Protein AF-A0A922MDJ6-F1 (afdb_monomer_lite)

InterPro domains:
  IPR006076 FAD dependent oxidoreductase [PF01266] (50-82)
  IPR036188 FAD/NAD(P)-binding domain superfamily [G3DSA:3.50.50.60] (44-83)
  IPR036188 FAD/NAD(P)-binding domain superfamily [SSF51905] (48-82)

Structure (mmCIF, N/CA/C/O backbone):
data_AF-A0A922MDJ6-F1
#
_entry.id   AF-A0A922MDJ6-F1
#
loop_
_atom_site.group_PDB
_atom_site.id
_atom_site.type_symbol
_atom_site.label_atom_id
_atom_site.label_alt_id
_atom_site.label_comp_id
_atom_site.label_asym_id
_atom_site.label_entity_id
_atom_site.label_seq_id
_atom_site.pdbx_PDB_ins_code
_atom_site.Cartn_x
_atom_site.Cartn_y
_atom_site.Cartn_z
_atom_site.occupancy
_atom_site.B_iso_or_equiv
_atom_site.auth_seq_id
_atom_site.auth_comp_id
_atom_site.auth_asym_id
_atom_site.auth_atom_id
_atom_site.pdbx_PDB_model_num
ATOM 1 N N . MET A 1 1 ? 61.841 -18.617 43.911 1.00 34.44 1 MET A N 1
ATOM 2 C CA . MET A 1 1 ? 60.950 -18.585 42.722 1.00 34.44 1 MET A CA 1
ATOM 3 C C . MET A 1 1 ? 60.155 -19.882 42.739 1.00 34.44 1 MET A C 1
ATOM 5 O O . MET A 1 1 ? 60.783 -20.907 42.904 1.00 34.44 1 MET A O 1
ATOM 9 N N . LEU A 1 2 ? 58.831 -19.973 42.661 1.00 36.75 2 LEU A N 1
ATOM 10 C CA . LEU A 1 2 ? 57.768 -19.033 42.323 1.00 36.75 2 LEU A CA 1
ATOM 11 C C . LEU A 1 2 ? 56.491 -19.572 43.009 1.00 36.75 2 LEU A C 1
ATOM 13 O O . LEU A 1 2 ? 56.204 -20.765 42.925 1.00 36.75 2 LEU A O 1
ATOM 17 N N . ILE A 1 3 ? 55.756 -18.723 43.721 1.00 38.88 3 ILE A N 1
ATOM 18 C CA . ILE A 1 3 ? 54.595 -19.111 44.533 1.00 38.88 3 ILE A CA 1
ATOM 19 C C . ILE A 1 3 ? 53.355 -19.123 43.626 1.00 38.88 3 ILE A C 1
ATOM 21 O O . ILE A 1 3 ? 53.037 -18.106 43.010 1.00 38.88 3 ILE A O 1
ATOM 25 N N . LYS A 1 4 ? 52.652 -20.260 43.532 1.00 44.16 4 LYS A N 1
ATOM 26 C CA . LYS A 1 4 ? 51.343 -20.368 42.864 1.00 44.16 4 LYS A CA 1
ATOM 27 C C . LYS A 1 4 ? 50.321 -19.508 43.613 1.00 44.16 4 LYS A C 1
ATOM 29 O O . LYS A 1 4 ? 50.058 -19.757 44.787 1.00 44.16 4 LYS A O 1
ATOM 34 N N . ARG A 1 5 ? 49.724 -18.523 42.938 1.00 38.91 5 ARG A N 1
ATOM 35 C CA . ARG A 1 5 ? 48.641 -17.699 43.491 1.00 38.91 5 ARG A CA 1
ATOM 36 C C . ARG A 1 5 ? 47.310 -18.160 42.904 1.00 38.91 5 ARG A C 1
ATOM 38 O O . ARG A 1 5 ? 47.028 -17.951 41.730 1.00 38.91 5 ARG A O 1
ATOM 45 N N . ILE A 1 6 ? 46.531 -18.831 43.741 1.00 51.69 6 ILE A N 1
ATOM 46 C CA . ILE A 1 6 ? 45.157 -19.257 43.485 1.00 51.69 6 ILE A CA 1
ATOM 47 C C . ILE A 1 6 ? 44.267 -18.051 43.788 1.00 51.69 6 ILE A C 1
ATOM 49 O O . ILE A 1 6 ? 44.213 -17.643 44.944 1.00 51.69 6 ILE A O 1
ATOM 53 N N . TRP A 1 7 ? 43.587 -17.481 42.794 1.00 39.16 7 TRP A N 1
ATOM 54 C CA . TRP A 1 7 ? 42.481 -16.543 43.017 1.00 39.16 7 TRP A CA 1
ATOM 55 C C . TRP A 1 7 ? 41.263 -17.032 42.235 1.00 39.16 7 TRP A C 1
ATOM 57 O O . TRP A 1 7 ? 41.188 -16.895 41.017 1.00 39.16 7 TRP A O 1
ATOM 67 N N . GLY A 1 8 ? 40.313 -17.622 42.958 1.00 46.19 8 GLY A N 1
ATOM 68 C CA . GLY A 1 8 ? 38.917 -17.613 42.548 1.00 46.19 8 GLY A CA 1
ATOM 69 C C . GLY A 1 8 ? 38.280 -16.285 42.950 1.00 46.19 8 GLY A C 1
ATOM 70 O O . GLY A 1 8 ? 38.672 -15.704 43.956 1.00 46.19 8 GLY A O 1
ATOM 71 N N . SER A 1 9 ? 37.305 -15.814 42.177 1.00 45.38 9 SER A N 1
ATOM 72 C CA . SER A 1 9 ? 36.125 -15.112 42.693 1.00 45.38 9 SER A CA 1
ATOM 73 C C . SER A 1 9 ? 35.175 -14.836 41.533 1.00 45.38 9 SER A C 1
ATOM 75 O O . SER A 1 9 ? 35.547 -14.220 40.534 1.00 45.38 9 SER A O 1
ATOM 77 N N . GLY A 1 10 ? 33.955 -15.354 41.650 1.00 50.41 10 GLY A N 1
ATOM 78 C CA . GLY A 1 10 ? 32.905 -15.198 40.660 1.00 50.41 10 GLY A CA 1
ATOM 79 C C . GLY A 1 10 ? 32.442 -13.748 40.543 1.00 50.41 10 GLY A C 1
ATOM 80 O O . GLY A 1 10 ? 32.281 -13.036 41.531 1.00 50.41 10 GLY A O 1
ATOM 81 N N . ARG A 1 11 ? 32.187 -13.323 39.306 1.00 44.66 11 ARG A N 1
ATOM 82 C CA . ARG A 1 11 ? 31.514 -12.058 39.004 1.00 44.66 11 ARG A CA 1
ATOM 83 C C . ARG A 1 11 ? 30.649 -12.249 37.762 1.00 44.66 11 ARG A C 1
ATOM 85 O O . ARG A 1 11 ? 30.956 -11.777 36.673 1.00 44.66 11 ARG A O 1
ATOM 92 N N . TYR A 1 12 ? 29.582 -13.028 37.915 1.00 53.16 12 TYR A N 1
ATOM 93 C CA . TYR A 1 12 ? 28.578 -13.220 36.873 1.00 53.16 12 TYR A CA 1
ATOM 94 C C . TYR A 1 12 ? 27.683 -11.969 36.768 1.00 53.16 12 TYR A C 1
ATOM 96 O O . TYR A 1 12 ? 26.719 -11.791 37.496 1.00 53.16 12 TYR A O 1
ATOM 104 N N . ASN A 1 13 ? 28.067 -11.066 35.864 1.00 47.38 13 ASN A N 1
ATOM 105 C CA . ASN A 1 13 ? 27.202 -10.299 34.956 1.00 47.38 13 ASN A CA 1
ATOM 106 C C . ASN A 1 13 ? 25.828 -9.784 35.473 1.00 47.38 13 ASN A C 1
ATOM 108 O O . ASN A 1 13 ? 24.790 -10.043 34.865 1.00 47.38 13 ASN A O 1
ATOM 112 N N . ALA A 1 14 ? 25.804 -8.941 36.511 1.00 52.44 14 ALA A N 1
ATOM 113 C CA . ALA A 1 14 ? 24.609 -8.157 36.886 1.00 52.44 14 ALA A CA 1
ATOM 114 C C . ALA A 1 14 ? 24.153 -7.157 35.790 1.00 52.44 14 ALA A C 1
ATOM 116 O O . ALA A 1 14 ? 23.016 -6.693 35.779 1.00 52.44 14 ALA A O 1
ATOM 117 N N . HIS A 1 15 ? 25.026 -6.847 34.828 1.00 54.06 15 HIS A N 1
ATOM 118 C CA . HIS A 1 15 ? 24.779 -5.880 33.749 1.00 54.06 15 HIS A CA 1
ATOM 119 C C . HIS A 1 15 ? 23.805 -6.410 32.682 1.00 54.06 15 HIS A C 1
ATOM 121 O O . HIS A 1 15 ? 23.237 -5.627 31.924 1.00 54.06 15 HIS A O 1
ATOM 127 N N . LYS A 1 16 ? 23.573 -7.729 32.624 1.00 47.72 16 LYS A N 1
ATOM 128 C CA . LYS A 1 16 ? 22.675 -8.329 31.627 1.00 47.72 16 LYS A CA 1
ATOM 129 C C . LYS A 1 16 ? 21.195 -8.102 31.963 1.00 47.72 16 LYS A C 1
ATOM 131 O O . LYS A 1 16 ? 20.400 -7.898 31.053 1.00 47.72 16 LYS A O 1
ATOM 136 N N . CYS A 1 17 ? 20.839 -8.067 33.251 1.00 47.59 17 CYS A N 1
ATOM 137 C CA . CYS A 1 17 ? 19.460 -7.832 33.698 1.00 47.59 17 CYS A CA 1
ATOM 138 C C . CYS A 1 17 ? 19.021 -6.372 33.502 1.00 47.59 17 CYS A C 1
ATOM 140 O O . CYS A 1 17 ? 17.889 -6.131 33.096 1.00 47.59 17 CYS A O 1
ATOM 142 N N . ILE A 1 18 ? 19.926 -5.406 33.708 1.00 53.66 18 ILE A N 1
ATOM 143 C CA . ILE A 1 18 ? 19.645 -3.975 33.483 1.00 53.66 18 ILE A CA 1
ATOM 144 C C . ILE A 1 18 ? 19.378 -3.712 31.994 1.00 53.66 18 ILE A C 1
ATOM 146 O O . ILE A 1 18 ? 18.385 -3.080 31.653 1.00 53.66 18 ILE A O 1
ATOM 150 N N . GLY A 1 19 ? 20.193 -4.277 31.094 1.00 52.00 19 GLY A N 1
ATOM 151 C CA . GLY A 1 19 ? 19.994 -4.129 29.648 1.00 52.00 19 GLY A CA 1
ATOM 152 C C . GLY A 1 19 ? 18.702 -4.758 29.109 1.00 52.00 19 GLY A C 1
ATOM 153 O O . GLY A 1 19 ? 18.175 -4.276 28.111 1.00 52.00 19 GLY A O 1
ATOM 154 N N . ILE A 1 20 ? 18.172 -5.805 29.759 1.00 54.19 20 ILE A N 1
ATOM 155 C CA . ILE A 1 20 ? 16.881 -6.418 29.392 1.00 54.19 20 ILE A CA 1
ATOM 156 C C . ILE A 1 20 ? 15.720 -5.481 29.746 1.00 54.19 20 ILE A C 1
ATOM 158 O O . ILE A 1 20 ? 14.866 -5.236 28.898 1.00 54.19 20 ILE A O 1
ATOM 162 N N . VAL A 1 21 ? 15.722 -4.903 30.952 1.00 56.59 21 VAL A N 1
ATOM 163 C CA . VAL A 1 21 ? 14.677 -3.959 31.390 1.00 56.59 21 VAL A CA 1
ATOM 164 C C . VAL A 1 21 ? 14.738 -2.654 30.591 1.00 56.59 21 VAL A C 1
ATOM 166 O O . VAL A 1 21 ? 13.703 -2.150 30.162 1.00 56.59 21 VAL A O 1
ATOM 169 N N . SER A 1 22 ? 15.939 -2.132 30.324 1.00 59.59 22 SER A N 1
ATOM 170 C CA . SER A 1 22 ? 16.113 -0.919 29.516 1.00 59.59 22 SER A CA 1
ATOM 171 C C . SER A 1 22 ? 15.676 -1.104 28.059 1.00 59.59 22 SER A C 1
ATOM 173 O O . SER A 1 22 ? 15.151 -0.164 27.469 1.00 59.59 22 SER A O 1
ATOM 175 N N . ARG A 1 23 ? 15.844 -2.300 27.476 1.00 60.44 23 ARG A N 1
ATOM 176 C CA . ARG A 1 23 ? 15.340 -2.606 26.126 1.00 60.44 23 ARG A CA 1
ATOM 177 C C . ARG A 1 23 ? 13.818 -2.648 26.066 1.00 60.44 23 ARG A C 1
ATOM 179 O O . ARG A 1 23 ? 13.254 -2.069 25.144 1.00 60.44 23 ARG A O 1
ATOM 186 N N . ASP A 1 24 ? 13.175 -3.295 27.039 1.00 63.44 24 ASP A N 1
ATOM 187 C CA . ASP A 1 24 ? 11.710 -3.361 27.099 1.00 63.44 24 ASP A CA 1
ATOM 188 C C . ASP A 1 24 ? 11.122 -1.952 27.251 1.00 63.44 24 ASP A C 1
ATOM 190 O O . ASP A 1 24 ? 10.237 -1.559 26.497 1.00 63.44 24 ASP A O 1
ATOM 194 N N . PHE A 1 25 ? 11.695 -1.138 28.144 1.00 67.19 25 PHE A N 1
ATOM 195 C CA . PHE A 1 25 ? 11.250 0.239 28.350 1.00 67.19 25 PHE A CA 1
ATOM 196 C C . PHE A 1 25 ? 11.482 1.135 27.121 1.00 67.19 25 PHE A C 1
ATOM 198 O O . PHE A 1 25 ? 10.581 1.881 26.750 1.00 67.19 25 PHE A O 1
ATOM 205 N N . SER A 1 26 ? 12.633 1.013 26.445 1.00 69.19 26 SER A N 1
ATOM 206 C CA . SER A 1 26 ? 12.903 1.731 25.187 1.00 69.19 26 SER A CA 1
ATOM 207 C C . SER A 1 26 ? 11.876 1.379 24.114 1.00 69.19 26 SER A C 1
ATOM 209 O O . SER A 1 26 ? 11.278 2.276 23.539 1.00 69.19 26 SER A O 1
ATOM 211 N N . SER A 1 27 ? 11.590 0.087 23.911 1.00 70.62 27 SER A N 1
ATOM 212 C CA . SER A 1 27 ? 10.603 -0.335 22.908 1.00 70.62 27 SE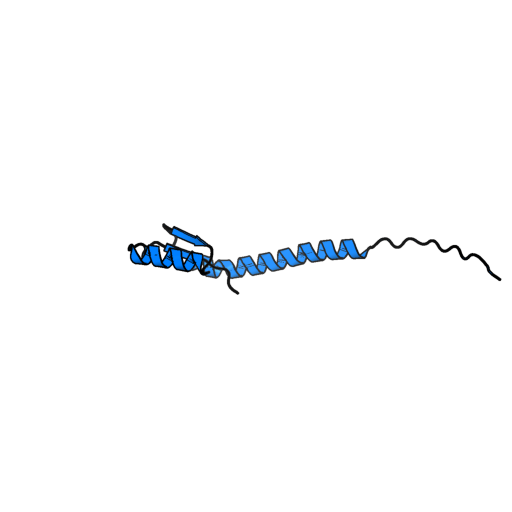R A CA 1
ATOM 213 C C . SER A 1 27 ? 9.184 0.158 23.199 1.00 70.62 27 SER A C 1
ATOM 215 O O . SER A 1 27 ? 8.413 0.374 22.270 1.00 70.62 27 SER A O 1
ATOM 217 N N . ARG A 1 28 ? 8.832 0.361 24.475 1.00 71.62 28 ARG A N 1
ATOM 218 C CA . ARG A 1 28 ? 7.536 0.931 24.864 1.00 71.62 28 ARG A CA 1
ATOM 219 C C . ARG A 1 28 ? 7.458 2.425 24.585 1.00 71.62 28 ARG A C 1
ATOM 221 O O . ARG A 1 28 ? 6.418 2.871 24.125 1.00 71.62 28 ARG A O 1
ATOM 228 N N . LEU A 1 29 ? 8.524 3.178 24.850 1.00 72.50 29 LEU A N 1
ATOM 229 C CA . LEU A 1 29 ? 8.577 4.600 24.500 1.00 72.50 29 LEU A CA 1
ATOM 230 C C . LEU A 1 29 ? 8.516 4.783 22.980 1.00 72.50 29 LEU A C 1
ATOM 232 O O . LEU A 1 29 ? 7.679 5.540 22.505 1.00 72.50 29 LEU A O 1
ATOM 236 N N . ASP A 1 30 ? 9.289 3.989 22.230 1.00 75.94 30 ASP A N 1
ATOM 237 C CA . ASP A 1 30 ? 9.250 3.990 20.763 1.00 75.94 30 ASP A CA 1
ATOM 238 C C . ASP A 1 30 ? 7.849 3.648 20.227 1.00 75.94 30 ASP A C 1
ATOM 240 O O . ASP A 1 30 ? 7.426 4.206 19.221 1.00 75.94 30 ASP A O 1
ATOM 244 N N . ALA A 1 31 ? 7.117 2.742 20.888 1.00 75.88 31 ALA A N 1
ATOM 245 C CA . ALA A 1 31 ? 5.749 2.389 20.513 1.00 75.88 31 ALA A CA 1
ATOM 246 C C . ALA A 1 31 ? 4.745 3.515 20.804 1.00 75.88 31 ALA A C 1
ATOM 248 O O . ALA A 1 31 ? 3.876 3.769 19.978 1.00 75.88 31 ALA A O 1
ATOM 249 N N . LEU A 1 32 ? 4.864 4.206 21.941 1.00 74.25 32 LEU A N 1
ATOM 250 C CA . LEU A 1 32 ? 3.978 5.322 22.289 1.00 74.25 32 LEU A CA 1
ATOM 251 C C . LEU A 1 32 ? 4.184 6.524 21.357 1.00 74.25 32 LEU A C 1
ATOM 253 O O . LEU A 1 32 ? 3.203 7.078 20.865 1.00 74.25 32 LEU A O 1
ATOM 257 N N . ASP A 1 33 ? 5.440 6.854 21.041 1.00 75.38 33 ASP A N 1
ATOM 258 C CA . ASP A 1 33 ? 5.775 7.895 20.061 1.00 75.38 33 ASP A CA 1
ATOM 259 C C . ASP A 1 33 ? 5.267 7.527 18.651 1.00 75.38 33 ASP A C 1
ATOM 261 O O . ASP A 1 33 ? 4.941 8.398 17.838 1.00 75.38 33 ASP A O 1
ATOM 265 N N . TYR A 1 34 ? 5.178 6.226 18.345 1.00 73.44 34 TYR A N 1
ATOM 266 C CA . TYR A 1 34 ? 4.604 5.728 17.095 1.00 73.44 34 TYR A CA 1
ATOM 267 C C . TYR A 1 34 ? 3.086 5.920 17.047 1.00 73.44 34 TYR A C 1
ATOM 269 O O . TYR A 1 34 ? 2.565 6.389 16.036 1.00 73.44 34 TYR A O 1
ATOM 277 N N . GLU A 1 35 ? 2.385 5.590 18.131 1.00 74.88 35 GLU A N 1
ATOM 278 C CA . GLU A 1 35 ? 0.926 5.713 18.226 1.00 74.88 35 GLU A CA 1
ATOM 279 C C . GLU A 1 35 ? 0.469 7.178 18.099 1.00 74.88 35 GLU A C 1
ATOM 281 O O . GLU A 1 35 ? -0.449 7.457 17.327 1.00 74.88 35 GLU A O 1
ATOM 286 N N . GLU A 1 36 ? 1.154 8.130 18.750 1.00 72.94 36 GLU A N 1
ATOM 287 C CA . GLU A 1 36 ? 0.826 9.565 18.642 1.00 72.94 36 GLU A CA 1
ATOM 288 C C . GLU A 1 36 ? 1.013 10.090 17.207 1.00 72.94 36 GLU A C 1
ATOM 290 O O . GLU A 1 36 ? 0.175 10.823 16.676 1.00 72.94 36 GLU A O 1
ATOM 295 N N . ARG A 1 37 ? 2.084 9.665 16.522 1.00 73.75 37 ARG A N 1
ATOM 296 C CA . ARG A 1 37 ? 2.318 10.034 15.116 1.00 73.75 37 ARG A CA 1
ATOM 297 C C . ARG A 1 37 ? 1.309 9.393 14.165 1.00 73.75 37 ARG A C 1
ATOM 299 O O . ARG A 1 37 ? 0.958 10.010 13.159 1.00 73.75 37 ARG A O 1
ATOM 306 N N . LEU A 1 38 ? 0.843 8.176 14.452 1.00 78.88 38 LEU A N 1
ATOM 307 C CA . LEU A 1 38 ? -0.118 7.486 13.592 1.00 78.88 38 LEU A CA 1
ATOM 308 C C . LEU A 1 38 ? -1.484 8.164 13.578 1.00 78.88 38 LEU A C 1
ATOM 310 O O . LEU A 1 38 ? -2.136 8.157 12.536 1.00 78.88 38 LEU A O 1
ATOM 314 N N . GLU A 1 39 ? -1.920 8.749 14.690 1.00 80.06 39 GLU A N 1
ATOM 315 C CA . GLU A 1 39 ? -3.268 9.308 14.818 1.00 80.06 39 GLU A CA 1
ATOM 316 C C . GLU A 1 39 ? -3.537 10.407 13.771 1.00 80.06 39 GLU A C 1
ATOM 318 O O . GLU A 1 39 ? -4.565 10.397 13.082 1.00 80.06 39 GLU A O 1
ATOM 323 N N . GLY A 1 40 ? -2.551 11.280 13.535 1.00 78.25 40 GLY A N 1
ATOM 324 C CA . GLY A 1 40 ? -2.604 12.286 12.472 1.00 78.25 40 GLY A CA 1
ATOM 325 C C . GLY A 1 40 ? -2.673 11.674 11.069 1.00 78.25 40 GLY A C 1
ATOM 326 O O . GLY A 1 40 ? -3.494 12.089 10.248 1.00 78.25 40 GLY A O 1
ATOM 327 N N . CYS A 1 41 ? -1.869 10.646 10.791 1.00 81.38 41 CYS A N 1
ATOM 328 C CA . CYS A 1 41 ? -1.828 9.980 9.485 1.00 81.38 41 CYS A CA 1
ATOM 329 C C . CYS A 1 41 ? -3.105 9.182 9.184 1.00 81.38 41 CYS A C 1
ATOM 331 O O . CYS A 1 41 ? -3.588 9.192 8.052 1.00 81.38 41 CYS A O 1
ATOM 333 N N . LEU A 1 42 ? -3.661 8.502 10.190 1.00 84.56 42 LEU A N 1
ATOM 334 C CA . LEU A 1 42 ? -4.876 7.695 10.071 1.00 84.56 42 LEU A CA 1
ATOM 335 C C . LEU A 1 42 ? -6.096 8.562 9.746 1.00 84.56 42 LEU A C 1
ATOM 337 O O . LEU A 1 42 ? -6.938 8.145 8.955 1.00 84.56 42 LEU A O 1
ATOM 341 N N . SER A 1 43 ? -6.159 9.783 10.287 1.00 85.56 43 SER A N 1
ATOM 342 C CA . SER A 1 43 ? -7.232 10.738 9.980 1.00 85.56 43 SER A CA 1
ATOM 343 C C . SER A 1 43 ? -7.240 11.208 8.516 1.00 85.56 43 SER A C 1
ATOM 345 O O . SER A 1 43 ? -8.293 11.551 7.980 1.00 85.56 43 SER A O 1
ATOM 347 N N . ALA A 1 44 ? -6.078 11.191 7.853 1.00 86.12 44 ALA A N 1
ATOM 348 C CA . ALA A 1 44 ? -5.923 11.601 6.459 1.00 86.12 44 ALA A CA 1
ATOM 349 C C . ALA A 1 44 ? -6.246 10.478 5.457 1.00 86.12 44 ALA A C 1
ATOM 351 O O . ALA A 1 44 ? -6.390 10.737 4.259 1.00 86.12 44 ALA A O 1
ATOM 352 N N . LEU A 1 45 ? -6.350 9.228 5.920 1.00 89.69 45 LEU A N 1
ATOM 353 C CA . LEU A 1 45 ? -6.671 8.102 5.054 1.00 89.69 45 LEU A CA 1
ATOM 354 C C . LEU A 1 45 ? -8.167 8.094 4.715 1.00 89.69 45 LEU A C 1
ATOM 356 O O . LEU A 1 45 ? -9.016 8.286 5.586 1.00 89.69 45 LEU A O 1
ATOM 360 N N . PRO A 1 46 ? -8.534 7.812 3.455 1.00 91.06 46 PRO A N 1
ATOM 361 C CA . PRO A 1 46 ? -9.929 7.613 3.114 1.00 91.06 46 PRO A CA 1
ATOM 362 C C . PRO A 1 46 ? -10.469 6.356 3.819 1.00 91.06 46 PRO A C 1
ATOM 364 O O . PRO A 1 46 ? -9.741 5.376 3.996 1.00 91.06 46 PRO A O 1
ATOM 367 N N . PRO A 1 47 ? -11.776 6.312 4.131 1.00 90.00 47 PRO A N 1
ATOM 368 C CA . PRO A 1 47 ? -12.384 5.202 4.870 1.00 90.00 47 PRO A CA 1
ATOM 369 C C . PRO A 1 47 ? -12.361 3.876 4.098 1.00 90.00 47 PRO A C 1
ATOM 371 O O . PRO A 1 47 ? -12.580 2.807 4.666 1.00 90.00 47 PRO A O 1
ATOM 374 N N . LYS A 1 48 ? -12.144 3.929 2.779 1.00 90.56 48 LYS A N 1
ATOM 375 C CA . LYS A 1 48 ? -12.061 2.753 1.921 1.00 90.56 48 LYS A CA 1
ATOM 376 C C . LYS A 1 48 ? -11.095 2.996 0.772 1.00 90.56 48 LYS A C 1
ATOM 378 O O . LYS A 1 48 ? -11.167 4.015 0.092 1.00 90.56 48 LYS A O 1
ATOM 383 N N . ALA A 1 49 ? -10.274 1.992 0.498 1.00 92.44 49 ALA A N 1
ATOM 384 C CA . ALA A 1 49 ? -9.417 1.914 -0.676 1.00 92.44 49 ALA A CA 1
ATOM 385 C C . ALA A 1 49 ? -9.747 0.640 -1.461 1.00 92.44 49 ALA A C 1
ATOM 387 O O . ALA A 1 49 ? -10.165 -0.358 -0.871 1.00 92.44 49 ALA A O 1
ATOM 388 N N . LYS A 1 50 ? -9.571 0.650 -2.789 1.00 95.44 50 LYS A N 1
ATOM 389 C CA . LYS A 1 50 ? -9.660 -0.594 -3.578 1.00 95.44 50 LYS A CA 1
ATOM 390 C C . LYS A 1 50 ? -8.317 -1.299 -3.683 1.00 95.44 50 LYS A C 1
ATOM 392 O O . LYS A 1 50 ? -8.285 -2.523 -3.727 1.00 95.44 50 LYS A O 1
ATOM 397 N N . VAL A 1 51 ? -7.238 -0.526 -3.754 1.00 97.19 51 VAL A N 1
ATOM 398 C CA . VAL A 1 51 ? -5.869 -1.032 -3.820 1.00 97.19 51 VAL A CA 1
ATOM 399 C C . VAL A 1 51 ? -5.020 -0.243 -2.836 1.00 97.19 51 VAL A C 1
ATOM 401 O O . VAL A 1 51 ? -5.061 0.987 -2.832 1.00 97.19 51 VAL A O 1
ATOM 404 N N . VAL A 1 52 ? -4.249 -0.956 -2.021 1.00 97.19 52 VAL A N 1
ATOM 405 C CA . VAL A 1 52 ? -3.257 -0.375 -1.115 1.00 97.19 52 VAL A CA 1
ATOM 406 C C . VAL A 1 52 ? -1.901 -0.965 -1.470 1.00 97.19 52 VAL A C 1
ATOM 408 O O . VAL A 1 52 ? -1.749 -2.184 -1.534 1.00 97.19 52 VAL A O 1
ATOM 411 N N . ILE A 1 53 ? -0.930 -0.099 -1.734 1.00 97.56 53 ILE A N 1
ATOM 412 C CA . ILE A 1 53 ? 0.456 -0.458 -2.025 1.00 97.56 53 ILE A CA 1
ATOM 413 C C . ILE A 1 53 ? 1.292 -0.079 -0.807 1.00 97.56 53 ILE A C 1
ATOM 415 O O . ILE A 1 53 ? 1.396 1.096 -0.463 1.00 97.56 53 ILE A O 1
ATOM 419 N N . CYS A 1 54 ? 1.899 -1.074 -0.167 1.00 95.44 54 CYS A N 1
ATOM 420 C CA . CYS A 1 54 ? 2.791 -0.861 0.967 1.00 95.44 54 CYS A CA 1
ATOM 421 C C . CYS A 1 54 ? 4.231 -0.671 0.465 1.00 95.44 54 CYS A C 1
ATOM 423 O O . CYS A 1 54 ? 4.888 -1.629 0.062 1.00 95.44 54 CYS A O 1
ATOM 425 N N . GLY A 1 55 ? 4.709 0.570 0.503 1.00 95.00 55 GLY A N 1
ATOM 426 C CA . GLY A 1 55 ? 6.047 1.010 0.123 1.00 95.00 55 GLY A CA 1
ATOM 427 C C . GLY A 1 55 ? 6.062 1.825 -1.173 1.00 95.00 55 GLY A C 1
ATOM 428 O O . GLY A 1 55 ? 5.658 1.334 -2.225 1.00 95.00 55 GLY A O 1
ATOM 429 N N . GLY A 1 56 ? 6.600 3.047 -1.110 1.00 95.19 56 GLY A N 1
ATOM 430 C CA . GLY A 1 56 ? 6.755 3.974 -2.241 1.00 95.19 56 GLY A CA 1
ATOM 431 C C . GLY A 1 56 ? 8.027 3.780 -3.077 1.00 95.19 56 GLY A C 1
ATOM 432 O O . GLY A 1 56 ? 8.320 4.583 -3.959 1.00 9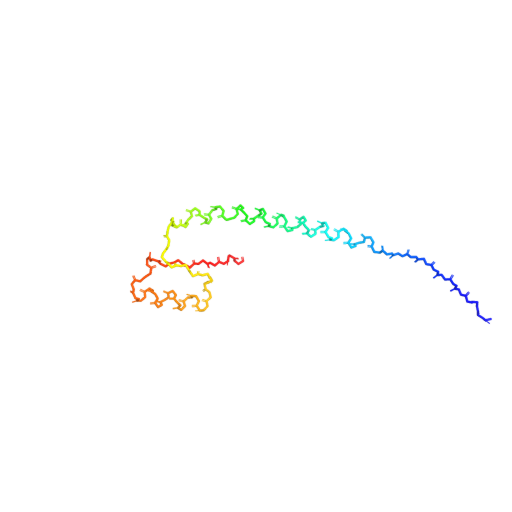5.19 56 GLY A O 1
ATOM 433 N N . GLY A 1 57 ? 8.799 2.717 -2.826 1.00 95.06 57 GLY A N 1
ATOM 434 C CA . GLY A 1 57 ? 10.029 2.418 -3.567 1.00 95.06 57 GLY A CA 1
ATOM 435 C C . GLY A 1 57 ? 9.791 2.067 -5.043 1.00 95.06 57 GLY A C 1
ATOM 436 O O . GLY A 1 57 ? 8.659 2.026 -5.520 1.00 95.06 57 GLY A O 1
ATOM 437 N N . MET A 1 58 ? 10.865 1.742 -5.772 1.00 96.88 58 MET A N 1
ATOM 438 C CA . MET A 1 58 ? 10.833 1.549 -7.235 1.00 96.88 58 MET A CA 1
ATOM 439 C C . MET A 1 58 ? 9.695 0.625 -7.712 1.00 96.88 5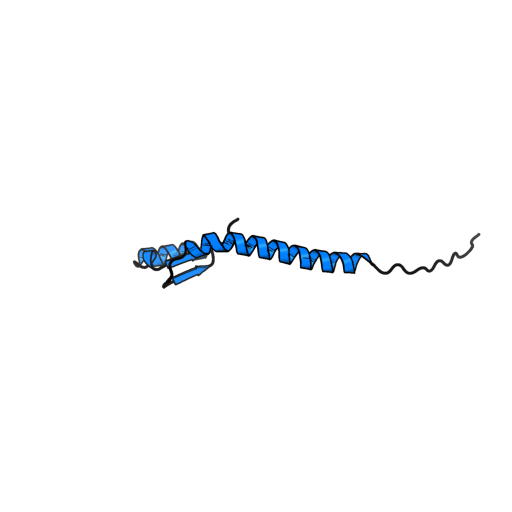8 MET A C 1
ATOM 441 O O . MET A 1 58 ? 8.954 0.980 -8.627 1.00 96.88 58 MET A O 1
ATOM 445 N N . MET A 1 59 ? 9.519 -0.534 -7.069 1.00 97.00 59 MET A N 1
ATOM 446 C CA . MET A 1 59 ? 8.460 -1.480 -7.437 1.00 97.00 59 MET A CA 1
ATOM 447 C C . MET A 1 59 ? 7.057 -0.955 -7.104 1.00 97.00 59 MET A C 1
ATOM 449 O O . MET A 1 59 ? 6.153 -1.075 -7.928 1.00 97.00 59 MET A O 1
ATOM 453 N N . GLY A 1 60 ? 6.868 -0.337 -5.934 1.00 97.56 60 GLY A N 1
ATOM 454 C CA . GLY A 1 60 ? 5.575 0.225 -5.533 1.00 97.56 60 GLY A CA 1
ATOM 455 C C . GLY A 1 60 ? 5.135 1.374 -6.439 1.00 97.56 60 GLY A C 1
ATOM 456 O O . GLY A 1 60 ? 3.998 1.395 -6.912 1.00 97.56 60 GLY A O 1
ATOM 457 N N . ALA A 1 61 ? 6.067 2.267 -6.780 1.00 97.19 61 ALA A N 1
ATOM 458 C CA . ALA A 1 61 ? 5.837 3.359 -7.718 1.00 97.19 61 ALA A CA 1
ATOM 459 C C . ALA A 1 61 ? 5.507 2.852 -9.134 1.00 97.19 61 ALA A C 1
ATOM 461 O O . ALA A 1 61 ? 4.583 3.362 -9.769 1.00 97.19 61 ALA A O 1
ATOM 462 N N . ALA A 1 62 ? 6.202 1.817 -9.622 1.00 98.31 62 ALA A N 1
ATOM 463 C CA . ALA A 1 62 ? 5.915 1.219 -10.927 1.00 98.31 62 ALA A CA 1
ATOM 464 C C . ALA A 1 62 ? 4.496 0.624 -10.987 1.00 98.31 62 ALA A C 1
ATOM 466 O O . ALA A 1 62 ? 3.760 0.850 -11.952 1.00 98.31 62 ALA A O 1
ATOM 467 N N . VAL A 1 63 ? 4.079 -0.090 -9.936 1.00 98.19 63 VAL A N 1
ATOM 468 C CA . VAL A 1 63 ? 2.717 -0.634 -9.831 1.00 98.19 63 VAL A CA 1
ATOM 469 C C . VAL A 1 63 ? 1.684 0.495 -9.794 1.00 98.19 63 VAL A C 1
ATOM 471 O O . VAL A 1 63 ? 0.725 0.461 -10.569 1.00 98.19 63 VAL A O 1
ATOM 474 N N . ALA A 1 64 ? 1.901 1.524 -8.970 1.00 98.06 64 ALA A N 1
ATOM 475 C CA . ALA A 1 64 ? 1.017 2.686 -8.887 1.00 98.06 64 ALA A CA 1
ATOM 476 C C . ALA A 1 64 ? 0.867 3.392 -10.247 1.00 98.06 64 ALA A C 1
ATOM 478 O O . ALA A 1 64 ? -0.248 3.687 -10.675 1.00 98.06 64 ALA A O 1
ATOM 479 N N . TYR A 1 65 ? 1.971 3.582 -10.975 1.00 98.06 65 TYR A N 1
ATOM 480 C CA . TYR A 1 65 ? 1.981 4.184 -12.309 1.00 98.06 65 TYR A CA 1
ATOM 481 C C . TYR A 1 65 ? 1.148 3.388 -13.321 1.00 98.06 65 TYR A C 1
ATOM 483 O O . TYR A 1 65 ? 0.320 3.952 -14.045 1.00 98.06 65 TYR A O 1
ATOM 491 N N . HIS A 1 66 ? 1.323 2.065 -13.375 1.00 98.19 66 HIS A N 1
ATOM 492 C CA . HIS A 1 66 ? 0.557 1.229 -14.298 1.00 98.19 66 HIS A CA 1
ATOM 493 C C . HIS A 1 66 ? -0.930 1.157 -13.934 1.00 98.19 66 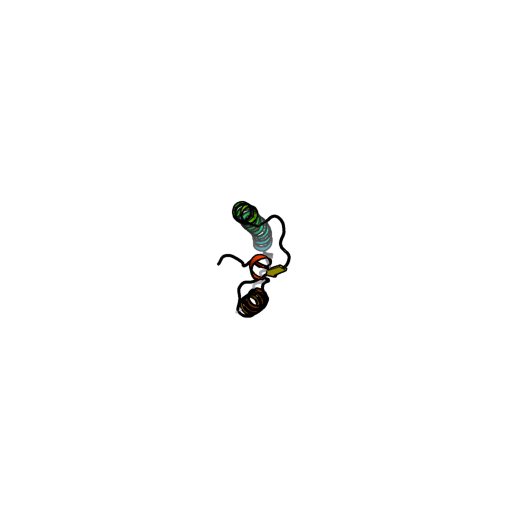HIS A C 1
ATOM 495 O O . HIS A 1 66 ? -1.768 1.115 -14.837 1.00 98.19 66 HIS A O 1
ATOM 501 N N . LEU A 1 67 ? -1.274 1.188 -12.644 1.00 98.19 67 LEU A N 1
ATOM 502 C CA . LEU A 1 67 ? -2.662 1.289 -12.191 1.00 98.19 67 LEU A CA 1
ATOM 503 C C . LEU A 1 67 ? -3.276 2.637 -12.581 1.00 98.19 67 LEU A C 1
ATOM 505 O O . LEU A 1 67 ? -4.364 2.670 -13.159 1.00 98.19 67 LEU A O 1
ATOM 509 N N . ALA A 1 68 ? -2.558 3.738 -12.363 1.00 97.94 68 ALA A N 1
ATOM 510 C CA . ALA A 1 68 ? -2.998 5.070 -12.763 1.00 97.94 68 ALA A CA 1
ATOM 511 C C . ALA A 1 68 ? -3.262 5.150 -14.274 1.00 97.94 68 ALA A C 1
ATOM 513 O O . ALA A 1 68 ? -4.346 5.561 -14.685 1.00 97.94 68 ALA A O 1
ATOM 514 N N . ARG A 1 69 ? -2.346 4.636 -15.107 1.00 98.31 69 ARG A N 1
ATOM 515 C CA . ARG A 1 69 ? -2.522 4.564 -16.572 1.00 98.31 69 ARG A CA 1
ATOM 516 C C . ARG A 1 69 ? -3.726 3.745 -17.027 1.00 98.31 69 ARG A C 1
ATOM 518 O O . ARG A 1 69 ? -4.220 3.962 -18.126 1.00 98.31 69 ARG A O 1
ATOM 525 N N . ARG A 1 70 ? -4.188 2.799 -16.211 1.00 98.06 70 ARG A N 1
ATOM 526 C CA . ARG A 1 70 ? -5.392 1.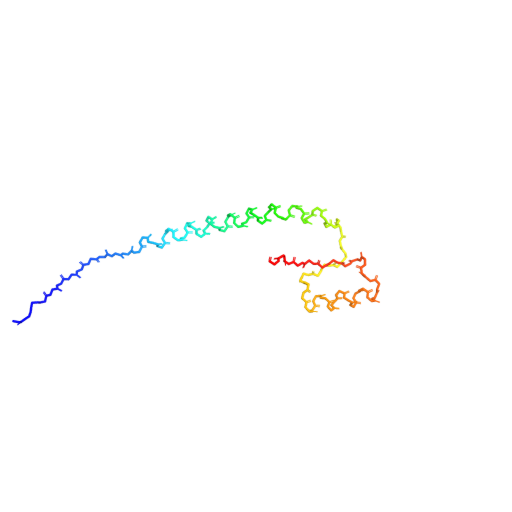995 -16.471 1.00 98.06 70 ARG A CA 1
ATOM 527 C C . ARG A 1 70 ? -6.670 2.645 -15.919 1.00 98.06 70 ARG A C 1
ATOM 529 O O . ARG A 1 70 ? -7.720 2.013 -15.957 1.00 98.06 70 ARG A O 1
ATOM 536 N N . GLY A 1 71 ? -6.597 3.863 -15.374 1.00 97.75 71 GLY A N 1
ATOM 537 C CA . GLY A 1 71 ? -7.738 4.574 -14.779 1.00 97.75 71 GLY A CA 1
ATOM 538 C C . GLY A 1 71 ? -8.047 4.179 -13.328 1.00 97.75 71 GLY A C 1
ATOM 539 O O . GLY A 1 71 ? -9.161 4.386 -12.843 1.00 97.75 71 GLY A O 1
ATOM 540 N N . TRP A 1 72 ? -7.084 3.577 -12.624 1.00 97.62 72 TRP A N 1
ATOM 541 C CA . TRP A 1 72 ? -7.230 3.158 -11.223 1.00 97.62 72 TRP A CA 1
ATOM 542 C C . TRP A 1 72 ? -6.543 4.097 -10.226 1.00 97.62 72 TRP A C 1
ATOM 544 O O . TRP A 1 72 ? -6.525 3.781 -9.037 1.00 97.62 72 TRP A O 1
ATOM 554 N N . GLY A 1 73 ? -6.017 5.240 -10.681 1.00 95.25 73 GLY A N 1
ATOM 555 C CA . GLY A 1 73 ? -5.292 6.206 -9.843 1.00 95.25 73 GLY A CA 1
ATOM 556 C C . GLY A 1 73 ? -6.093 6.618 -8.610 1.00 95.25 73 GLY A C 1
ATOM 557 O O . GLY A 1 73 ? -5.682 6.324 -7.495 1.00 95.25 73 GLY A O 1
ATOM 558 N N . ASP A 1 74 ? -7.310 7.125 -8.814 1.00 94.50 74 ASP A N 1
ATOM 559 C CA . ASP A 1 74 ? -8.206 7.591 -7.738 1.00 94.50 74 ASP A CA 1
ATOM 560 C C . ASP A 1 74 ? -8.664 6.485 -6.769 1.00 94.50 74 ASP A C 1
ATOM 562 O O . ASP A 1 74 ? -9.334 6.745 -5.774 1.00 94.50 74 ASP A O 1
ATOM 566 N N . LYS A 1 75 ? -8.371 5.218 -7.086 1.00 95.62 75 LYS A N 1
ATOM 567 C CA . LYS A 1 75 ? -8.776 4.039 -6.306 1.00 95.62 75 LYS A CA 1
ATOM 568 C C . LYS A 1 75 ? -7.592 3.348 -5.622 1.00 95.62 75 LYS A C 1
ATOM 570 O O . LYS A 1 75 ? -7.797 2.315 -4.975 1.00 95.62 75 LYS A O 1
ATOM 575 N N . THR A 1 76 ? -6.386 3.883 -5.801 1.00 96.69 76 THR A N 1
ATOM 576 C CA . THR A 1 76 ? -5.122 3.305 -5.344 1.00 96.69 76 THR A CA 1
ATOM 577 C C . THR A 1 76 ? -4.467 4.236 -4.335 1.00 96.69 76 THR A C 1
ATOM 579 O O . THR A 1 76 ? -4.364 5.433 -4.575 1.00 96.69 76 THR A O 1
ATOM 582 N N . ILE A 1 77 ? -3.994 3.679 -3.224 1.00 96.69 77 ILE A N 1
ATOM 583 C CA . ILE A 1 77 ? -3.264 4.412 -2.185 1.00 96.69 77 ILE A CA 1
ATOM 584 C C . ILE A 1 77 ? -1.884 3.789 -2.036 1.00 96.69 77 ILE A C 1
ATOM 586 O O . ILE A 1 77 ? -1.760 2.565 -2.025 1.00 96.69 77 ILE A O 1
ATOM 590 N N . VAL A 1 78 ? -0.859 4.627 -1.911 1.00 95.88 78 VAL A N 1
ATOM 591 C CA . VAL A 1 78 ? 0.505 4.206 -1.580 1.00 95.88 78 VAL A CA 1
ATOM 592 C C . VAL A 1 78 ? 0.797 4.650 -0.152 1.00 95.88 78 VAL A C 1
ATOM 594 O O . VAL A 1 78 ? 0.585 5.811 0.181 1.00 95.88 78 VAL A O 1
ATOM 597 N N . ILE A 1 79 ? 1.252 3.724 0.687 1.00 94.50 79 ILE A N 1
ATOM 598 C CA . ILE A 1 79 ? 1.614 3.976 2.084 1.00 94.50 79 ILE A CA 1
ATOM 599 C C . ILE A 1 79 ? 3.097 3.673 2.237 1.00 94.50 79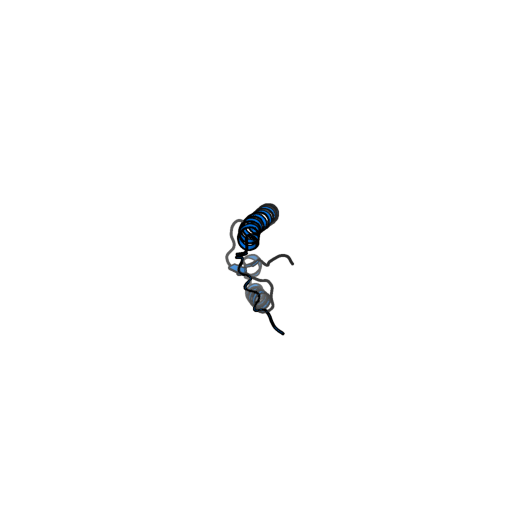 ILE A C 1
ATOM 601 O O . ILE A 1 79 ? 3.531 2.582 1.880 1.00 94.50 79 ILE A O 1
ATOM 605 N N . GLU A 1 80 ? 3.877 4.593 2.790 1.00 92.12 80 GLU A N 1
ATOM 606 C CA . GLU A 1 80 ? 5.287 4.358 3.092 1.00 92.12 80 GLU A CA 1
ATOM 607 C C . GLU A 1 80 ? 5.669 4.863 4.479 1.00 92.12 80 GLU A C 1
ATOM 609 O O . GLU A 1 80 ? 4.953 5.654 5.090 1.00 92.12 80 GLU A O 1
ATOM 614 N N . LYS A 1 81 ? 6.793 4.358 4.989 1.00 87.06 81 LYS A N 1
ATOM 615 C CA . LYS A 1 81 ? 7.330 4.797 6.271 1.00 87.06 81 LYS A CA 1
ATOM 616 C C . LYS A 1 81 ? 7.962 6.175 6.091 1.00 87.06 81 LYS A C 1
ATOM 618 O O . LYS A 1 81 ? 8.774 6.363 5.187 1.00 87.06 81 LYS A O 1
ATOM 623 N N . GLU A 1 82 ? 7.643 7.091 6.993 1.00 77.50 82 GLU A N 1
ATOM 624 C CA . GLU A 1 82 ? 8.377 8.345 7.114 1.00 77.50 82 GLU A CA 1
ATOM 625 C C . GLU A 1 82 ? 9.846 8.074 7.483 1.00 77.50 82 GLU A C 1
ATOM 627 O O . GLU A 1 82 ? 10.156 7.109 8.196 1.00 77.50 82 GLU A O 1
ATOM 632 N N . LYS A 1 83 ? 10.750 8.873 6.916 1.00 69.00 83 LYS A N 1
ATOM 633 C CA . LYS A 1 83 ? 12.195 8.651 7.004 1.00 69.00 83 LYS A CA 1
ATOM 634 C C . LYS A 1 83 ? 12.769 9.066 8.352 1.00 69.00 83 LYS A C 1
ATOM 636 O O . LYS A 1 83 ? 12.371 10.139 8.847 1.00 69.00 83 LYS A O 1
#

Sequence (83 aa):
MLIKRIWGSGRYNAHKCIGIVSRDFSSRLDALDYEERLEGCLSALPPKAKVVICGGGMMGAAVAYHLARRGWGDKTIVIEKEK

Foldseek 3Di:
DDDDDDDDDDDPDPPVVVVVVVVVVVVVVVVVVVVVVVVVVVVPDDPDAPEEQEAPDPVSVVVLVVCVVVVCNVRYYYDYDDD

pLDDT: mean 76.86, std 20.26, range [34.44, 98.31]

Secondary structure (DSSP, 8-state):
-------------THHHHHHHHHHHHHHHHHHHHHHHHHHHHHHS-S--SEEEE--SHHHHHHHHHHHHTT-GGGEEEE----

Organism: Spodoptera exigua (NCBI:txid7107)

Radius of gyration: 26.76 Å; chains: 1; bounding box: 73×33×61 Å